Protein AF-A0A9E4T9A7-F1 (afdb_monomer_lite)

Foldseek 3Di:
DADDPPCLVVLQVLQVVLQVQLCPFPFWPHKDWDADPDPRRDTHMDTDGNDPVSVVVSCPDPSNVVSD

Sequence (68 aa):
MIPLAGREEEASQINQELVDFYGAQEGCVSGHFVKAADSSGEQGRISLWSSERAANDAATQERSLQLR

Secondary structure (DSSP, 8-state):
-PPPTT-HHHHHHHHHHHHHHHHTSTTEEEEEEEE-SSTT--EEEEEEES-HHHHHHHHTSHHHHHT-

pLDDT: mean 92.83, std 3.96, range [76.69, 98.0]

Radius of gyration: 12.6 Å; chains: 1; bounding box: 29×19×34 Å

Structure (mmCIF, N/CA/C/O backbone):
data_AF-A0A9E4T9A7-F1
#
_entry.id   AF-A0A9E4T9A7-F1
#
loop_
_atom_site.group_PDB
_atom_site.id
_atom_site.type_symbol
_atom_site.label_atom_id
_atom_site.label_alt_id
_atom_site.label_comp_id
_atom_site.label_asym_id
_atom_site.label_entity_id
_atom_site.label_seq_id
_atom_site.pdbx_PDB_ins_code
_atom_site.Cartn_x
_atom_site.Cartn_y
_atom_s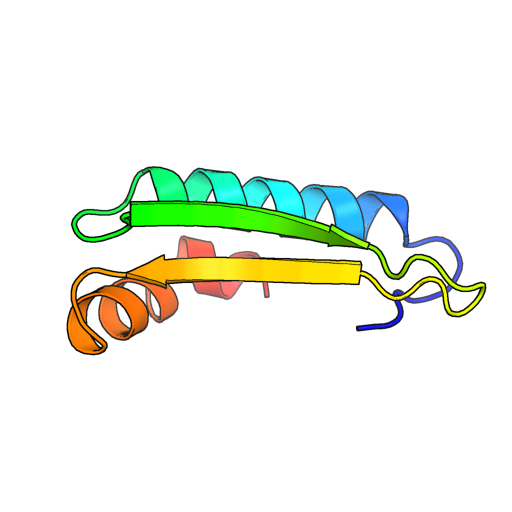ite.Cartn_z
_atom_site.occupancy
_atom_site.B_iso_or_equiv
_atom_site.auth_seq_id
_atom_site.auth_comp_id
_atom_site.auth_asym_id
_atom_site.auth_atom_id
_atom_site.pdbx_PDB_model_num
ATOM 1 N N . MET A 1 1 ? -0.657 4.629 -11.299 1.00 83.19 1 MET A N 1
ATOM 2 C CA . MET A 1 1 ? 0.365 5.630 -11.689 1.00 83.19 1 MET A CA 1
ATOM 3 C C . MET A 1 1 ? 1.415 4.929 -12.527 1.00 83.19 1 MET A C 1
ATOM 5 O O . MET A 1 1 ? 1.708 3.777 -12.229 1.00 83.19 1 MET A O 1
ATOM 9 N N . ILE A 1 2 ? 1.990 5.601 -13.521 1.00 87.62 2 ILE A N 1
ATOM 10 C CA . ILE A 1 2 ? 3.152 5.079 -14.252 1.00 87.62 2 ILE A CA 1
ATOM 11 C C . ILE A 1 2 ? 4.411 5.586 -13.529 1.00 87.62 2 ILE A C 1
ATOM 13 O O . ILE A 1 2 ? 4.555 6.803 -13.386 1.00 87.62 2 ILE A O 1
ATOM 17 N N . PRO A 1 3 ? 5.287 4.708 -13.010 1.00 86.25 3 PRO A N 1
ATOM 18 C CA . PRO A 1 3 ? 6.554 5.123 -12.413 1.00 86.25 3 PRO A CA 1
ATOM 19 C C . PRO A 1 3 ? 7.463 5.808 -13.437 1.00 86.25 3 PRO A C 1
ATOM 21 O O . PRO A 1 3 ? 7.377 5.549 -14.636 1.00 86.25 3 PRO A O 1
ATOM 24 N N . LEU A 1 4 ? 8.376 6.658 -12.964 1.00 87.06 4 LEU A N 1
ATOM 25 C CA . LEU A 1 4 ? 9.453 7.163 -13.816 1.00 87.06 4 LEU A CA 1
ATOM 26 C C . LEU A 1 4 ? 10.362 6.004 -14.246 1.00 87.06 4 LEU A C 1
ATOM 28 O O . LEU A 1 4 ? 10.626 5.100 -13.454 1.00 87.06 4 LEU A O 1
ATOM 32 N N . ALA A 1 5 ? 10.866 6.062 -15.480 1.00 86.69 5 ALA A N 1
ATOM 33 C CA . ALA A 1 5 ? 11.761 5.038 -16.010 1.00 86.69 5 ALA A CA 1
ATOM 34 C C . ALA A 1 5 ? 12.996 4.857 -15.107 1.00 86.69 5 ALA A C 1
ATOM 36 O O . ALA A 1 5 ? 13.664 5.835 -14.758 1.00 86.69 5 ALA A O 1
ATOM 37 N N . GLY A 1 6 ? 13.292 3.613 -14.728 1.00 88.50 6 GLY A N 1
ATOM 38 C CA . GLY A 1 6 ? 14.380 3.264 -13.809 1.00 88.50 6 GLY A CA 1
ATOM 39 C C . GLY A 1 6 ? 14.054 3.456 -12.321 1.00 88.50 6 GLY A C 1
ATOM 40 O O . GLY A 1 6 ? 14.942 3.312 -11.482 1.00 88.50 6 GLY A O 1
ATOM 41 N N . ARG A 1 7 ? 12.807 3.805 -11.978 1.00 90.38 7 ARG A N 1
ATOM 42 C CA . ARG A 1 7 ? 12.301 3.974 -10.600 1.00 90.38 7 ARG A CA 1
ATOM 43 C C . ARG A 1 7 ? 11.144 3.019 -10.284 1.00 90.38 7 ARG A C 1
ATOM 45 O O . ARG A 1 7 ? 10.450 3.188 -9.285 1.00 90.38 7 ARG A O 1
ATOM 52 N N . GLU A 1 8 ? 10.907 2.018 -11.125 1.00 91.56 8 GLU A N 1
ATOM 53 C CA . GLU A 1 8 ? 9.787 1.079 -11.015 1.00 91.56 8 GLU A CA 1
ATOM 54 C C . GLU A 1 8 ? 9.856 0.260 -9.722 1.00 91.56 8 GLU A C 1
ATOM 56 O O . GLU A 1 8 ? 8.838 0.050 -9.053 1.00 91.56 8 GLU A O 1
ATOM 61 N N . GLU A 1 9 ? 11.063 -0.177 -9.359 1.00 91.62 9 GLU A N 1
ATOM 62 C CA . GLU A 1 9 ? 11.318 -0.966 -8.156 1.00 91.62 9 GLU A CA 1
ATOM 63 C C . GLU A 1 9 ? 11.145 -0.126 -6.888 1.00 91.62 9 GLU A C 1
ATOM 65 O O . GLU A 1 9 ? 10.426 -0.534 -5.981 1.00 91.62 9 GLU A O 1
ATOM 70 N N . GLU A 1 10 ? 11.696 1.088 -6.863 1.00 92.62 10 GLU A N 1
ATOM 71 C CA . GLU A 1 10 ? 11.508 2.040 -5.761 1.00 92.62 10 GLU A CA 1
ATOM 72 C C . GLU A 1 10 ? 10.026 2.376 -5.565 1.00 92.62 10 GLU A C 1
ATOM 74 O O . GLU A 1 10 ? 9.495 2.279 -4.462 1.00 92.62 10 GLU A O 1
ATOM 79 N N . ALA A 1 11 ? 9.311 2.681 -6.648 1.00 91.69 11 ALA A N 1
ATOM 80 C CA . ALA A 1 11 ? 7.883 2.947 -6.572 1.00 91.69 11 ALA A CA 1
ATOM 81 C C . ALA A 1 11 ? 7.079 1.694 -6.160 1.00 91.69 11 ALA A C 1
ATOM 83 O O . ALA A 1 11 ? 6.038 1.828 -5.513 1.00 91.69 11 ALA A O 1
ATOM 84 N N . SER A 1 12 ? 7.542 0.480 -6.488 1.00 93.31 12 SER A N 1
ATOM 85 C CA . SER A 1 12 ? 6.934 -0.764 -5.986 1.00 93.31 12 SER A CA 1
ATOM 86 C C . SER A 1 12 ? 7.141 -0.900 -4.477 1.00 93.31 12 SER A C 1
ATOM 88 O O . SER A 1 12 ? 6.187 -1.195 -3.761 1.00 93.31 12 SER A O 1
ATOM 90 N N . GLN A 1 13 ? 8.359 -0.643 -3.990 1.00 94.38 13 GLN A N 1
ATOM 91 C CA . GLN A 1 13 ? 8.704 -0.700 -2.567 1.00 94.38 13 GLN A CA 1
ATOM 92 C C . GLN A 1 13 ? 7.887 0.309 -1.758 1.00 94.38 13 GLN A C 1
ATOM 94 O O . GLN A 1 13 ? 7.265 -0.072 -0.772 1.00 94.38 13 GLN A O 1
ATOM 99 N N . ILE A 1 14 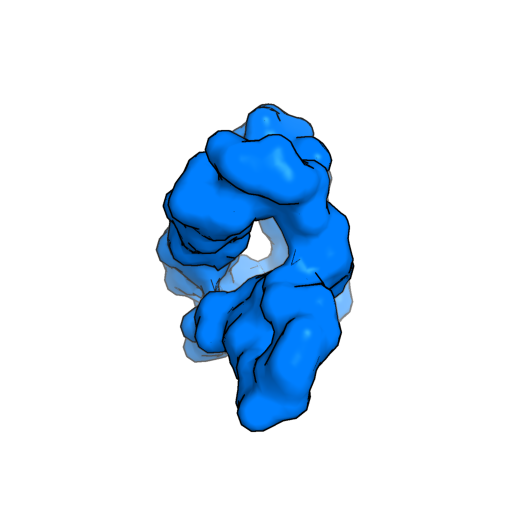? 7.789 1.556 -2.228 1.00 94.12 14 ILE A N 1
ATOM 100 C CA . ILE A 1 14 ? 6.969 2.599 -1.596 1.00 94.12 14 ILE A CA 1
ATOM 101 C C . ILE A 1 14 ? 5.495 2.178 -1.517 1.00 94.12 14 ILE A C 1
ATOM 103 O O . ILE A 1 14 ? 4.849 2.338 -0.481 1.00 94.12 14 ILE A O 1
ATOM 107 N N . ASN A 1 15 ? 4.933 1.627 -2.599 1.00 94.25 15 ASN A N 1
ATOM 108 C CA . ASN A 1 15 ? 3.537 1.188 -2.583 1.00 94.25 15 ASN A CA 1
ATOM 109 C C . ASN A 1 15 ? 3.311 -0.001 -1.647 1.00 94.25 15 ASN A C 1
ATOM 111 O O . ASN A 1 15 ? 2.282 -0.030 -0.973 1.00 94.25 15 ASN A O 1
ATOM 115 N N . GLN A 1 16 ? 4.250 -0.947 -1.588 1.00 94.94 16 GLN A N 1
ATOM 116 C CA . GLN A 1 16 ? 4.178 -2.067 -0.656 1.00 94.94 16 GLN A CA 1
ATOM 117 C C . GLN A 1 16 ? 4.259 -1.580 0.793 1.00 94.94 16 GLN A C 1
ATOM 119 O O . GLN A 1 16 ? 3.430 -1.955 1.614 1.00 94.94 16 GLN A O 1
ATOM 124 N N . GLU A 1 17 ? 5.181 -0.668 1.089 1.00 95.44 17 GLU A N 1
ATOM 125 C CA . GLU A 1 17 ? 5.340 -0.113 2.430 1.00 95.44 17 GLU A CA 1
ATOM 126 C C . GLU A 1 17 ? 4.104 0.675 2.880 1.00 95.44 17 GLU A C 1
ATOM 128 O O . GLU A 1 17 ? 3.680 0.574 4.029 1.00 95.44 17 GLU A O 1
ATOM 133 N N . LEU A 1 18 ? 3.465 1.411 1.968 1.00 94.81 18 LEU A N 1
ATOM 134 C CA . LEU A 1 18 ? 2.192 2.073 2.246 1.00 94.81 18 LEU A CA 1
ATOM 135 C C . LEU A 1 18 ? 1.051 1.080 2.486 1.00 94.81 18 LEU A C 1
ATOM 137 O O . LEU A 1 18 ? 0.201 1.334 3.338 1.00 94.81 18 LEU A O 1
ATOM 141 N N . VAL A 1 19 ? 1.008 -0.036 1.753 1.00 96.12 19 VAL A N 1
ATOM 142 C CA . VAL A 1 19 ? 0.026 -1.107 1.985 1.00 96.12 19 VAL A CA 1
ATOM 143 C C . VAL A 1 19 ? 0.210 -1.706 3.377 1.00 96.12 19 VAL A C 1
ATOM 145 O O . VAL A 1 19 ? -0.769 -1.809 4.116 1.00 96.12 19 VAL A O 1
ATOM 148 N N . ASP A 1 20 ? 1.446 -2.025 3.755 1.00 95.69 20 ASP A N 1
ATOM 149 C CA . ASP A 1 20 ? 1.766 -2.611 5.057 1.00 95.69 20 ASP A CA 1
ATOM 150 C C . ASP A 1 20 ? 1.475 -1.618 6.194 1.00 95.69 20 ASP A C 1
ATOM 152 O O . ASP A 1 20 ? 0.839 -1.965 7.191 1.00 95.69 20 ASP A O 1
ATOM 156 N N . PHE A 1 21 ? 1.860 -0.349 6.012 1.00 95.12 21 PHE A N 1
ATOM 157 C CA . PHE A 1 21 ? 1.580 0.728 6.959 1.00 95.12 21 PHE A CA 1
ATOM 158 C C . PHE A 1 21 ? 0.080 0.905 7.197 1.00 95.12 21 PHE A C 1
ATOM 160 O O . PHE A 1 21 ? -0.350 0.974 8.350 1.00 95.12 21 PHE A O 1
ATOM 167 N N . TYR A 1 22 ? -0.716 0.980 6.124 1.00 95.50 22 TYR A N 1
ATOM 168 C CA . TYR A 1 22 ? -2.163 1.122 6.241 1.00 95.50 22 TYR A CA 1
ATOM 169 C C . TYR A 1 22 ? -2.804 -0.131 6.828 1.00 95.50 22 TYR A C 1
ATOM 171 O O . TYR A 1 22 ? -3.714 -0.000 7.637 1.00 95.50 22 TYR A O 1
ATOM 179 N N . GLY A 1 23 ? -2.321 -1.329 6.487 1.00 94.69 23 GLY A N 1
ATOM 180 C CA . GLY A 1 23 ? -2.804 -2.593 7.049 1.00 94.69 23 GLY A CA 1
ATOM 181 C C . GLY A 1 23 ? -2.664 -2.693 8.572 1.00 94.69 23 GLY A C 1
ATOM 182 O O . GLY A 1 23 ? -3.442 -3.397 9.207 1.00 94.69 23 GLY A O 1
ATOM 183 N N . ALA A 1 24 ? -1.718 -1.960 9.164 1.00 94.56 24 ALA A N 1
ATOM 184 C CA . ALA A 1 24 ? -1.533 -1.891 10.612 1.00 94.56 24 ALA A CA 1
ATOM 185 C C . ALA A 1 24 ? -2.421 -0.843 11.316 1.00 94.56 24 ALA A C 1
ATOM 187 O O . ALA A 1 24 ? -2.422 -0.783 12.546 1.00 94.56 24 ALA A O 1
ATOM 188 N N . GLN A 1 25 ? -3.149 0.002 10.576 1.00 94.62 25 GLN A N 1
ATOM 189 C CA . GLN A 1 25 ? -3.975 1.061 11.161 1.00 94.62 25 GLN A CA 1
ATOM 190 C C . GLN A 1 25 ? -5.336 0.542 11.618 1.00 94.62 25 GLN A C 1
ATOM 192 O O . GLN A 1 25 ? -5.966 -0.291 10.961 1.00 94.62 25 GLN A O 1
ATOM 197 N N . GLU A 1 26 ? -5.840 1.110 12.713 1.00 93.88 26 GLU A N 1
ATOM 198 C CA . GLU A 1 26 ? -7.202 0.842 13.164 1.00 93.88 26 GLU A CA 1
ATOM 199 C C . GLU A 1 26 ? -8.216 1.261 12.086 1.00 93.88 26 GLU A C 1
ATOM 201 O O . GLU A 1 26 ? -8.171 2.365 11.543 1.00 93.88 26 GLU A O 1
ATOM 206 N N . GLY A 1 27 ? -9.135 0.352 11.755 1.00 95.62 27 GLY A N 1
ATOM 207 C CA . GLY A 1 27 ? -10.154 0.576 10.731 1.00 95.62 27 GLY A CA 1
ATOM 208 C C . GLY A 1 27 ? -9.729 0.223 9.305 1.00 95.62 27 GLY A C 1
ATOM 209 O O . GLY A 1 27 ? -10.589 0.245 8.422 1.00 95.62 27 GLY A O 1
ATOM 210 N N . CYS A 1 28 ? -8.471 -0.155 9.062 1.00 96.62 28 CYS A N 1
ATOM 211 C CA . CYS A 1 28 ? -8.085 -0.771 7.795 1.00 96.62 28 CYS A CA 1
ATOM 212 C C . CYS A 1 28 ? -8.552 -2.231 7.761 1.00 96.62 28 CYS A C 1
ATOM 214 O O . CYS A 1 28 ? -8.252 -3.019 8.656 1.00 96.62 28 CYS A O 1
ATOM 216 N N . VAL A 1 29 ? -9.317 -2.588 6.731 1.00 97.00 29 VAL A N 1
ATOM 217 C CA . VAL A 1 29 ? -9.857 -3.940 6.526 1.00 97.00 29 VAL A CA 1
ATOM 218 C C . VAL A 1 29 ? -8.907 -4.765 5.666 1.00 97.00 29 VAL A C 1
ATOM 220 O O . VAL A 1 29 ? -8.662 -5.934 5.956 1.00 97.00 29 VAL A O 1
ATOM 223 N N . SER A 1 30 ? -8.370 -4.164 4.603 1.00 96.50 30 SER A N 1
ATOM 224 C CA . SER A 1 30 ? -7.345 -4.780 3.763 1.00 96.50 30 SER A CA 1
ATOM 225 C C . SER A 1 30 ? -6.589 -3.739 2.942 1.00 96.50 30 SER A C 1
ATOM 227 O O . SER A 1 30 ? -7.098 -2.655 2.652 1.00 96.50 30 SER A O 1
ATOM 229 N N . GLY A 1 31 ? -5.373 -4.09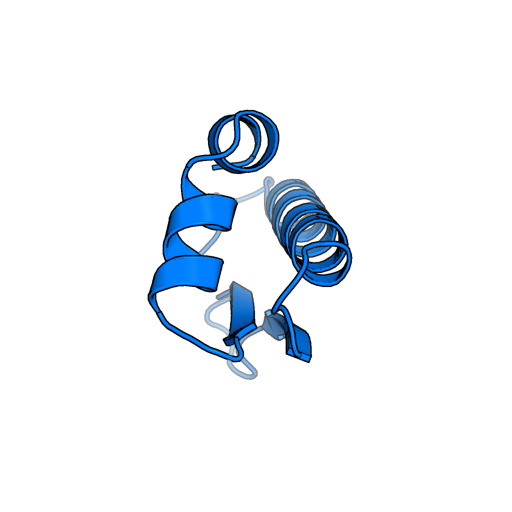0 2.532 1.00 95.94 31 GLY A N 1
ATOM 230 C CA . GLY A 1 31 ? -4.557 -3.324 1.598 1.00 95.94 31 GLY A CA 1
ATOM 231 C C . GLY A 1 31 ? -3.984 -4.244 0.525 1.00 95.94 31 GLY A C 1
ATOM 232 O O . GLY A 1 31 ? -3.601 -5.377 0.807 1.00 95.94 31 GLY A O 1
ATOM 233 N N . HIS A 1 32 ? -3.943 -3.765 -0.713 1.00 95.75 32 HIS A N 1
ATOM 234 C CA . HIS A 1 32 ? -3.483 -4.518 -1.870 1.00 95.75 32 HIS A CA 1
ATOM 235 C C . HIS A 1 32 ? -2.590 -3.645 -2.740 1.00 95.75 32 HIS A C 1
ATOM 237 O O . HIS A 1 32 ? -2.973 -2.542 -3.134 1.00 95.75 32 HIS A O 1
ATOM 243 N N . PHE A 1 33 ? -1.421 -4.172 -3.084 1.00 95.00 33 PHE A N 1
ATOM 244 C CA . PHE A 1 33 ? -0.612 -3.644 -4.170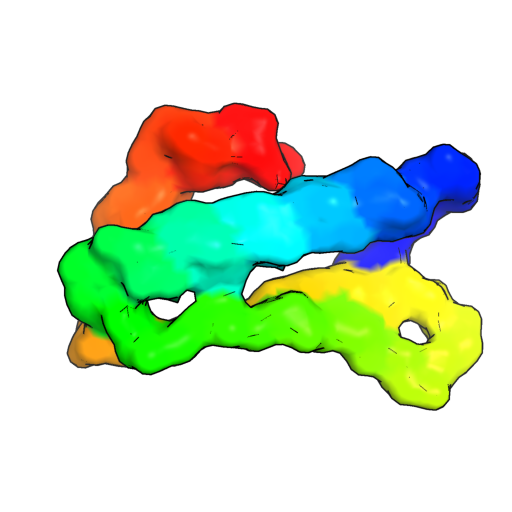 1.00 95.00 33 PHE A CA 1
ATOM 245 C C . PHE A 1 33 ? -1.155 -4.174 -5.500 1.00 95.00 33 PHE A C 1
ATOM 247 O O . PHE A 1 33 ? -1.437 -5.366 -5.629 1.00 95.00 33 PHE A O 1
ATOM 254 N N . VAL A 1 34 ? -1.328 -3.290 -6.481 1.00 94.38 34 VAL A N 1
ATOM 255 C CA . VAL A 1 34 ? -1.884 -3.637 -7.791 1.00 94.38 34 VAL A CA 1
ATOM 256 C C . VAL A 1 34 ? -0.954 -3.183 -8.905 1.00 94.38 34 VAL A C 1
ATOM 258 O O . VAL A 1 34 ? -0.372 -2.099 -8.852 1.00 94.38 34 VAL A O 1
ATOM 261 N N . LYS A 1 35 ? -0.846 -4.022 -9.934 1.00 93.81 35 LYS A N 1
ATOM 262 C CA . LYS A 1 35 ? -0.174 -3.719 -11.197 1.00 93.81 35 LYS A CA 1
ATOM 263 C C . LYS A 1 35 ? -1.172 -3.895 -12.329 1.00 93.81 35 LYS A C 1
ATOM 265 O O . LYS A 1 35 ? -1.993 -4.813 -12.280 1.00 93.81 35 LYS A O 1
ATOM 270 N N . ALA A 1 36 ? -1.108 -3.026 -13.328 1.00 92.81 36 ALA A N 1
ATOM 271 C CA . ALA A 1 36 ? -1.869 -3.211 -14.546 1.00 92.81 36 ALA A CA 1
ATOM 272 C C . ALA A 1 36 ? -1.414 -4.496 -15.249 1.00 92.81 36 ALA A C 1
ATOM 274 O O . ALA A 1 36 ? -0.232 -4.838 -15.259 1.00 92.81 36 ALA A O 1
ATOM 275 N N . ALA A 1 37 ? -2.380 -5.225 -15.801 1.00 92.12 37 ALA A N 1
ATOM 276 C CA . ALA A 1 37 ? -2.125 -6.465 -16.529 1.00 92.12 37 ALA A CA 1
ATOM 277 C C . ALA A 1 37 ? -1.715 -6.221 -17.993 1.00 92.12 37 ALA A C 1
ATOM 279 O O . ALA A 1 37 ? -1.367 -7.164 -18.702 1.00 92.12 37 ALA A O 1
ATOM 280 N N . ASP A 1 38 ? -1.801 -4.975 -18.457 1.00 92.19 38 ASP A N 1
ATOM 281 C CA . ASP A 1 38 ? -1.382 -4.561 -19.788 1.00 92.19 38 ASP A CA 1
ATOM 282 C C . ASP A 1 38 ? 0.095 -4.122 -19.804 1.00 92.19 38 ASP A C 1
ATOM 284 O O . ASP A 1 38 ? 0.836 -4.255 -18.829 1.00 92.19 38 ASP A O 1
ATOM 288 N N . SER A 1 39 ? 0.547 -3.595 -20.940 1.00 87.88 39 SER A N 1
ATOM 289 C CA . SER A 1 39 ? 1.915 -3.105 -21.117 1.00 87.88 39 SER A CA 1
ATOM 290 C C . SER A 1 39 ? 2.126 -1.663 -20.638 1.00 87.88 39 SER A C 1
ATOM 292 O O . SER A 1 39 ? 3.142 -1.067 -20.987 1.00 87.88 39 SER A O 1
ATOM 294 N N . SER A 1 40 ? 1.186 -1.068 -19.894 1.00 88.56 40 SER A N 1
ATOM 295 C CA . SER A 1 40 ? 1.307 0.326 -19.433 1.00 88.56 40 SER A CA 1
ATOM 296 C C . SER A 1 40 ? 2.390 0.509 -18.367 1.00 88.56 40 SER A C 1
ATOM 298 O O . SER A 1 40 ? 2.919 1.608 -18.209 1.00 88.56 40 SER A O 1
ATOM 300 N N . GLY A 1 41 ? 2.708 -0.553 -17.618 1.00 87.69 41 GLY A N 1
ATOM 301 C CA . GLY A 1 41 ? 3.584 -0.466 -16.449 1.00 87.69 41 GLY A CA 1
ATOM 302 C C . GLY A 1 41 ? 2.949 0.287 -15.277 1.00 87.69 41 GLY A C 1
ATOM 303 O O . GLY A 1 41 ? 3.650 0.670 -14.339 1.00 87.69 41 GLY A O 1
ATOM 304 N N . GLU A 1 42 ? 1.634 0.518 -15.309 1.00 92.81 42 GLU A N 1
ATOM 305 C CA . GLU A 1 42 ? 0.948 1.163 -14.203 1.00 92.81 42 GLU A CA 1
ATOM 306 C C . GLU A 1 42 ? 0.968 0.300 -12.945 1.00 92.81 42 GLU A C 1
ATOM 308 O O . GLU A 1 42 ? 0.700 -0.902 -12.960 1.00 92.81 42 GLU A O 1
ATOM 313 N N . GLN A 1 43 ? 1.223 0.954 -11.820 1.00 94.12 43 GLN A N 1
ATOM 314 C CA . GLN A 1 43 ? 1.113 0.358 -10.500 1.00 94.12 43 GLN A CA 1
ATOM 315 C C . GLN A 1 43 ? 0.443 1.309 -9.514 1.00 94.12 43 GLN A C 1
ATOM 317 O O . GLN A 1 43 ? 0.367 2.527 -9.725 1.00 94.12 43 GLN A O 1
ATOM 322 N N . GLY A 1 44 ? -0.071 0.750 -8.429 1.00 93.19 44 GLY A N 1
ATOM 323 C CA . GLY A 1 44 ? -0.742 1.507 -7.388 1.00 93.19 44 GLY A CA 1
ATOM 324 C C . GLY A 1 44 ? -1.142 0.630 -6.218 1.00 93.19 44 GLY A C 1
ATOM 325 O O . GLY A 1 44 ? -0.667 -0.491 -6.057 1.00 93.19 44 GLY A O 1
ATOM 326 N N . ARG A 1 45 ? -2.043 1.153 -5.397 1.00 94.12 45 ARG A N 1
ATOM 327 C CA . ARG A 1 45 ? -2.534 0.476 -4.203 1.00 94.12 45 ARG A CA 1
ATOM 328 C C . ARG A 1 45 ? -4.021 0.713 -4.031 1.00 94.12 45 ARG A C 1
ATOM 330 O O . ARG A 1 45 ? -4.532 1.768 -4.404 1.00 94.12 45 ARG A O 1
ATOM 337 N N . ILE A 1 46 ? -4.682 -0.258 -3.427 1.00 94.81 46 ILE A N 1
ATOM 338 C CA . ILE A 1 46 ? -6.085 -0.189 -3.036 1.00 94.81 46 ILE A CA 1
ATOM 339 C C . ILE A 1 46 ? -6.150 -0.569 -1.564 1.00 94.81 46 ILE A C 1
ATOM 341 O O . ILE A 1 46 ? -5.572 -1.579 -1.172 1.00 94.81 46 ILE A O 1
ATOM 345 N N . SER A 1 47 ? -6.845 0.218 -0.750 1.00 95.69 47 SER A N 1
ATOM 346 C CA . SER A 1 47 ? -7.140 -0.147 0.634 1.00 95.69 47 SER A CA 1
ATOM 347 C C . SER A 1 47 ? -8.625 0.010 0.935 1.00 95.69 47 SER A C 1
ATOM 349 O O . SER A 1 47 ? -9.281 0.932 0.446 1.00 95.69 47 SER A O 1
ATOM 351 N N . LEU A 1 48 ? -9.157 -0.934 1.706 1.00 96.94 48 LEU A N 1
ATOM 352 C CA . LEU A 1 48 ? -10.537 -0.965 2.168 1.00 96.94 48 LEU A CA 1
ATOM 353 C C . LEU A 1 48 ? -10.569 -0.555 3.634 1.00 96.94 48 LEU A C 1
ATOM 355 O O . LEU A 1 48 ? -9.794 -1.068 4.439 1.00 96.94 48 LEU A O 1
ATOM 359 N N . TRP A 1 49 ? -11.485 0.343 3.978 1.00 97.88 49 TRP A N 1
ATOM 360 C CA . TRP A 1 49 ? -11.583 0.922 5.314 1.00 97.88 49 TRP A CA 1
ATOM 361 C C . TRP A 1 49 ? -13.001 0.805 5.848 1.00 97.88 49 TRP A C 1
ATOM 363 O O . TRP A 1 49 ? -13.971 0.870 5.095 1.00 97.88 49 TRP A O 1
ATOM 373 N N . SER A 1 50 ? -13.119 0.672 7.166 1.00 97.44 50 SER A N 1
ATOM 374 C CA . SER A 1 50 ? -14.404 0.619 7.867 1.00 97.44 50 SER A CA 1
ATOM 375 C C . SER A 1 50 ? -15.176 1.939 7.797 1.00 97.44 50 SER A C 1
ATOM 377 O O . SER A 1 50 ? -16.396 1.953 7.952 1.00 97.44 50 SER A O 1
ATOM 379 N N . SER A 1 51 ? -14.476 3.055 7.571 1.00 98.00 51 SER A N 1
ATOM 380 C CA . SER A 1 51 ? -15.064 4.376 7.372 1.00 98.00 51 SER A CA 1
ATOM 381 C C . SER A 1 51 ? -14.118 5.298 6.605 1.00 98.00 51 SER A C 1
ATOM 383 O O . SER A 1 51 ? -12.898 5.137 6.640 1.00 98.00 51 SER A O 1
ATOM 385 N N . GLU A 1 52 ? -14.687 6.321 5.971 1.00 97.19 52 GLU A N 1
ATOM 386 C CA . GLU A 1 52 ? -13.922 7.391 5.323 1.00 97.19 52 GLU A CA 1
ATOM 387 C C . GLU A 1 52 ? -13.033 8.149 6.322 1.00 97.19 52 GLU A C 1
ATOM 389 O O . GLU A 1 52 ? -11.891 8.483 6.018 1.00 97.19 52 GLU A O 1
ATOM 394 N N . ARG A 1 53 ? -13.528 8.369 7.547 1.00 97.00 53 ARG A N 1
ATOM 395 C CA . ARG A 1 53 ? -12.766 9.039 8.604 1.00 97.00 53 ARG A CA 1
ATOM 396 C C . ARG A 1 53 ? -11.475 8.290 8.936 1.00 97.00 53 ARG A C 1
ATOM 398 O O . ARG A 1 53 ? -10.425 8.916 8.960 1.00 97.00 53 ARG A O 1
ATOM 405 N N . ALA A 1 54 ? -11.543 6.972 9.132 1.00 95.94 54 ALA A N 1
ATOM 406 C CA . ALA A 1 54 ? -10.359 6.161 9.424 1.00 95.94 54 ALA A CA 1
ATOM 407 C C . ALA A 1 54 ? -9.321 6.235 8.288 1.00 95.94 54 ALA A C 1
ATOM 409 O O . ALA A 1 54 ? -8.127 6.391 8.545 1.00 95.94 54 ALA A O 1
ATOM 410 N N . ALA A 1 55 ? -9.784 6.210 7.033 1.00 95.62 55 ALA A N 1
ATOM 411 C CA . ALA A 1 55 ? -8.918 6.372 5.869 1.00 95.62 55 ALA A CA 1
ATOM 412 C C . ALA A 1 55 ? -8.237 7.753 5.836 1.00 95.62 55 ALA A C 1
ATOM 414 O O . ALA A 1 55 ? -7.037 7.848 5.571 1.00 95.62 55 ALA A O 1
ATOM 415 N N . ASN A 1 56 ? -8.985 8.821 6.129 1.00 95.88 56 ASN A N 1
ATOM 416 C CA . ASN A 1 56 ? -8.463 10.188 6.154 1.00 95.88 56 ASN A CA 1
ATOM 417 C C . ASN A 1 56 ? -7.464 10.398 7.298 1.00 95.88 56 ASN A C 1
ATOM 419 O O . ASN A 1 56 ? -6.379 10.930 7.065 1.00 95.88 56 ASN A O 1
ATOM 423 N N . ASP A 1 57 ? -7.782 9.921 8.502 1.00 94.94 57 ASP A N 1
ATOM 424 C CA . ASP A 1 57 ? -6.895 10.016 9.661 1.00 94.94 57 ASP A CA 1
ATOM 425 C C . ASP A 1 57 ? -5.557 9.319 9.351 1.00 94.94 57 ASP A C 1
ATOM 427 O O . ASP A 1 57 ? -4.493 9.932 9.472 1.00 94.94 57 ASP A O 1
ATOM 431 N N . ALA A 1 58 ? -5.592 8.093 8.813 1.00 93.94 58 ALA A N 1
ATOM 432 C CA . ALA A 1 58 ? -4.397 7.365 8.380 1.00 93.94 58 ALA A CA 1
ATOM 433 C C . ALA A 1 58 ? -3.621 8.070 7.251 1.00 93.94 58 ALA A C 1
ATOM 435 O O . ALA A 1 58 ? -2.388 8.067 7.245 1.00 93.94 58 ALA A O 1
ATOM 436 N N . ALA A 1 59 ? -4.318 8.698 6.300 1.00 93.06 59 ALA A N 1
ATOM 437 C CA . ALA A 1 59 ? -3.695 9.421 5.193 1.00 93.06 59 ALA A CA 1
ATOM 438 C C . ALA A 1 59 ? -2.905 10.660 5.645 1.00 93.06 59 ALA A C 1
ATOM 440 O O . ALA A 1 59 ? -1.935 11.023 4.973 1.00 93.06 59 ALA A O 1
ATOM 441 N N . THR A 1 60 ? -3.300 11.279 6.76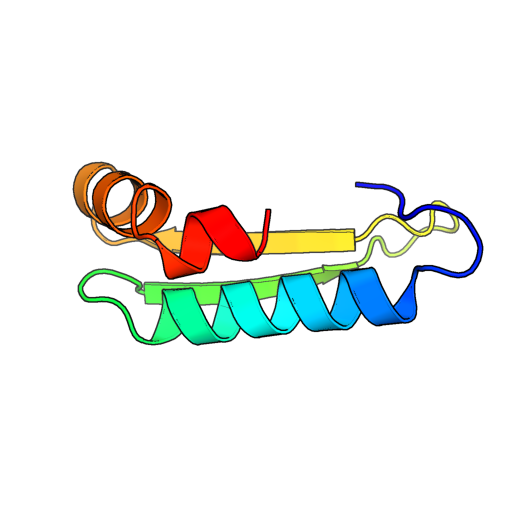2 1.00 93.75 60 THR A N 1
ATOM 442 C CA . THR A 1 60 ? -2.650 12.475 7.329 1.00 93.75 60 THR A CA 1
ATOM 443 C C . THR A 1 60 ? -1.497 12.176 8.286 1.00 93.75 60 THR A C 1
ATOM 445 O O . THR A 1 60 ? -0.804 13.101 8.707 1.00 93.75 60 THR A O 1
ATOM 448 N N . GLN A 1 61 ? -1.249 10.907 8.619 1.00 91.94 61 GLN A N 1
ATOM 449 C CA . GLN A 1 61 ? -0.125 10.544 9.478 1.00 91.94 61 GLN A CA 1
ATOM 450 C C . GLN A 1 61 ? 1.219 10.831 8.802 1.00 91.94 61 GLN A C 1
ATOM 452 O O . GLN A 1 61 ? 1.377 10.645 7.595 1.00 91.94 61 GLN A O 1
ATOM 457 N N . GLU A 1 62 ? 2.217 11.212 9.602 1.00 91.50 62 GLU A N 1
ATOM 458 C CA . GLU A 1 62 ? 3.541 11.613 9.112 1.00 91.50 62 GLU A CA 1
ATOM 459 C C . GLU A 1 62 ? 4.177 10.551 8.202 1.00 91.50 62 GLU A C 1
ATOM 461 O O . GLU A 1 62 ? 4.667 10.875 7.122 1.00 91.50 62 GLU A O 1
ATOM 466 N N . ARG A 1 63 ? 4.080 9.266 8.572 1.00 87.56 63 ARG A N 1
ATOM 467 C CA . ARG A 1 63 ? 4.618 8.163 7.762 1.00 87.56 63 ARG A CA 1
ATOM 468 C C . ARG A 1 63 ? 3.954 8.057 6.387 1.00 87.56 63 ARG A C 1
ATOM 470 O O . ARG A 1 63 ? 4.637 7.808 5.401 1.00 87.56 63 ARG A O 1
ATOM 477 N N . SER A 1 64 ? 2.642 8.285 6.310 1.00 89.00 64 SER A N 1
ATOM 478 C CA . SER A 1 64 ? 1.896 8.316 5.045 1.00 89.00 64 SER A CA 1
ATOM 479 C C . SER A 1 64 ? 2.329 9.493 4.169 1.00 89.00 64 SER A C 1
ATOM 481 O O . SER A 1 64 ? 2.395 9.354 2.951 1.00 89.00 64 SER A O 1
ATOM 483 N N . LEU A 1 65 ? 2.645 10.639 4.7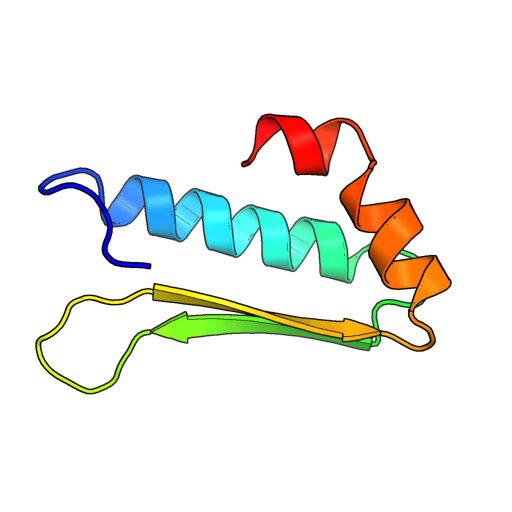75 1.00 90.75 65 LEU A N 1
ATOM 484 C CA . LEU A 1 65 ? 3.107 11.828 4.057 1.00 90.75 65 LEU A CA 1
ATOM 485 C C . LEU A 1 65 ? 4.554 11.695 3.562 1.00 90.75 65 LEU A C 1
ATOM 487 O O . LEU A 1 65 ? 4.854 12.172 2.478 1.00 90.75 65 LEU A O 1
ATOM 491 N N . GLN A 1 66 ? 5.432 11.029 4.315 1.00 89.19 66 GLN A N 1
ATOM 492 C CA . GLN A 1 66 ? 6.832 10.793 3.923 1.00 89.19 66 GLN A CA 1
ATOM 493 C C . GLN A 1 66 ? 6.983 9.843 2.728 1.00 89.19 66 GLN A C 1
ATOM 495 O O . GLN A 1 66 ? 7.987 9.899 2.024 1.00 89.19 66 GLN A O 1
ATOM 500 N N . LEU A 1 67 ? 6.014 8.949 2.532 1.00 83.19 67 LEU A N 1
ATOM 501 C CA . LEU A 1 67 ? 6.034 7.917 1.494 1.00 83.19 67 LEU A CA 1
ATOM 502 C C . LEU A 1 67 ? 5.261 8.316 0.223 1.00 83.19 67 LEU A C 1
ATOM 504 O O . LEU A 1 67 ? 5.119 7.497 -0.681 1.00 83.19 67 LEU A O 1
ATOM 508 N N . ARG A 1 68 ? 4.705 9.529 0.155 1.00 76.69 68 ARG A N 1
ATOM 509 C CA . ARG A 1 68 ? 3.959 10.040 -1.009 1.00 76.69 68 ARG A CA 1
ATOM 510 C C . ARG A 1 68 ? 4.804 10.999 -1.829 1.00 76.69 68 ARG A C 1
ATOM 512 O O . ARG A 1 68 ? 4.647 10.938 -3.067 1.00 76.69 68 ARG A O 1
#